Protein AF-A0A3B9LPQ2-F1 (afdb_monomer)

Mean predicted aligned error: 7.7 Å

Nearest PDB structures (foldseek):
  3cnx-assembly1_A  TM=6.918E-01  e=5.200E-01  Streptomyces avermitilis
  5ig3-assembly1_B  TM=4.941E-01  e=8.129E-01  Homo sapiens
  8uso-assembly1_A  TM=5.091E-01  e=9.611E-01  Homo sapiens
  2ux0-assembly1_A  TM=5.294E-01  e=1.502E+00  Homo sapiens
  8t17-assembly1_A  TM=4.754E-01  e=1.344E+00  Aequorea victoria

Secondary structure (DSSP, 8-state):
-HHHHHHHHHEEEEEEEEEEEEEETTEEEEEEEEEEEE-SSS-EEEEEEEEEEEEEETTEEEE-TT-HHHHHHHHHH-HHHHHHSPPPPPEEEEEETTEEEEE----

Structure (mmCIF, N/CA/C/O backbone):
data_AF-A0A3B9LPQ2-F1
#
_entry.id   AF-A0A3B9LPQ2-F1
#
loop_
_atom_site.group_P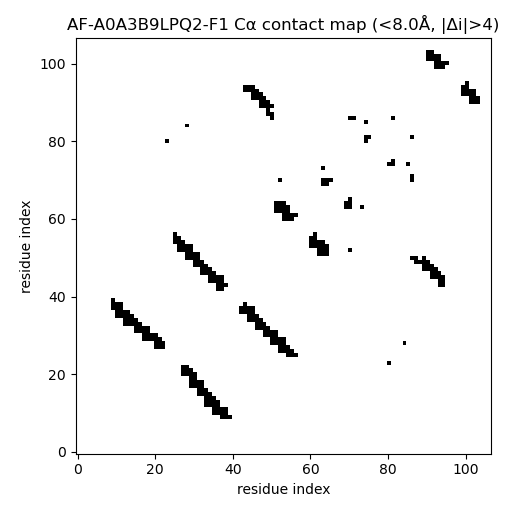DB
_atom_site.id
_atom_site.type_symbol
_atom_site.label_atom_id
_atom_site.label_alt_id
_atom_site.label_comp_id
_atom_site.label_asym_id
_atom_site.label_entity_id
_atom_site.label_seq_id
_atom_site.pdbx_PDB_ins_code
_atom_site.Cartn_x
_atom_site.Cartn_y
_atom_site.Cartn_z
_atom_site.occupancy
_atom_site.B_iso_or_equiv
_atom_site.auth_seq_id
_atom_site.auth_comp_id
_atom_site.auth_asym_id
_atom_site.auth_atom_id
_atom_site.pdbx_PDB_model_num
ATOM 1 N N . VAL A 1 1 ? -12.727 6.734 -13.878 1.00 45.56 1 VAL A N 1
ATOM 2 C CA . VAL A 1 1 ? -12.892 5.275 -14.112 1.00 45.56 1 VAL A CA 1
ATOM 3 C C . VAL A 1 1 ? -12.022 4.734 -15.267 1.00 45.56 1 VAL A C 1
ATOM 5 O O . VAL A 1 1 ? -11.604 3.589 -15.199 1.00 45.56 1 VAL A O 1
ATOM 8 N N . ASN A 1 2 ? -11.610 5.544 -16.257 1.00 37.50 2 ASN A N 1
ATOM 9 C CA . ASN A 1 2 ? -10.809 5.076 -17.414 1.00 37.50 2 ASN A CA 1
ATOM 10 C C . ASN A 1 2 ? -9.281 4.935 -17.222 1.00 37.50 2 ASN A C 1
ATOM 12 O O . ASN A 1 2 ? -8.612 4.432 -18.119 1.00 37.50 2 ASN A O 1
ATOM 16 N N . ALA A 1 3 ? -8.688 5.397 -16.118 1.00 39.78 3 ALA A N 1
ATOM 17 C CA . ALA A 1 3 ? -7.234 5.289 -15.908 1.00 39.78 3 ALA A CA 1
ATOM 18 C C . ALA A 1 3 ? -6.818 3.901 -15.390 1.00 39.78 3 ALA A C 1
ATOM 20 O O . ALA A 1 3 ? -5.847 3.330 -15.872 1.00 39.78 3 ALA A O 1
ATOM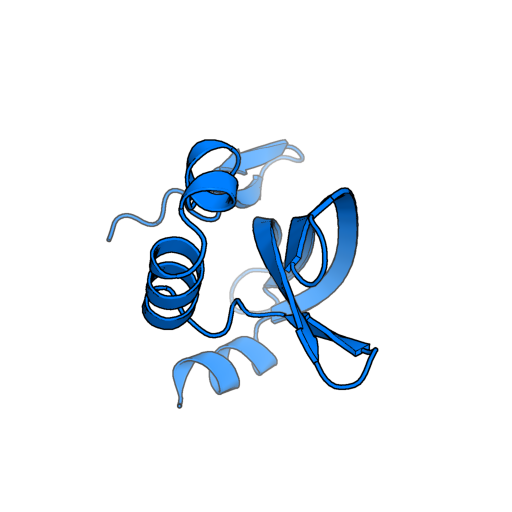 21 N N . LEU A 1 4 ? -7.603 3.326 -14.473 1.00 32.28 4 LEU A N 1
ATOM 22 C CA . LEU A 1 4 ? -7.330 2.013 -13.883 1.00 32.28 4 LEU A CA 1
ATOM 23 C C . LEU A 1 4 ? -7.545 0.870 -14.891 1.00 32.28 4 LEU A C 1
ATOM 25 O O . LEU A 1 4 ? -6.749 -0.057 -14.942 1.00 32.28 4 LEU A O 1
ATOM 29 N N . LYS A 1 5 ? -8.578 0.978 -15.741 1.00 36.06 5 LYS A N 1
ATOM 30 C CA . LYS A 1 5 ? -8.897 -0.020 -16.776 1.00 36.06 5 LYS A CA 1
ATOM 31 C C . LYS A 1 5 ? -7.839 -0.067 -17.891 1.00 36.06 5 LYS A C 1
ATOM 33 O O . LYS A 1 5 ? -7.474 -1.142 -18.335 1.00 36.06 5 LYS A O 1
ATOM 38 N N . ARG A 1 6 ? -7.280 1.091 -18.271 1.00 41.97 6 ARG A N 1
ATOM 39 C CA . ARG A 1 6 ? -6.132 1.172 -19.196 1.00 41.97 6 ARG A CA 1
ATOM 40 C C . ARG A 1 6 ? -4.836 0.654 -18.567 1.00 41.97 6 ARG A C 1
ATOM 42 O O . ARG A 1 6 ? -4.046 0.028 -19.256 1.00 41.97 6 ARG A O 1
ATOM 49 N N . ALA A 1 7 ? -4.643 0.864 -17.262 1.00 48.50 7 ALA A N 1
ATOM 50 C CA . ALA A 1 7 ? -3.500 0.311 -16.541 1.00 48.50 7 ALA A CA 1
ATOM 51 C C . ALA A 1 7 ? -3.558 -1.224 -16.428 1.00 48.50 7 ALA A C 1
ATOM 53 O O . ALA A 1 7 ? -2.509 -1.853 -16.439 1.00 48.50 7 ALA A O 1
ATOM 54 N N . GLN A 1 8 ? -4.751 -1.832 -16.367 1.00 47.12 8 GLN A N 1
ATOM 55 C CA . GLN A 1 8 ? -4.917 -3.295 -16.338 1.00 47.12 8 GLN A CA 1
ATOM 56 C C . GLN A 1 8 ? -4.444 -3.992 -17.625 1.00 47.12 8 GLN A C 1
ATOM 58 O O . GLN A 1 8 ? -3.980 -5.122 -17.551 1.00 47.12 8 GLN A O 1
ATOM 63 N N . GLU A 1 9 ? -4.517 -3.334 -18.785 1.00 52.12 9 GLU A N 1
ATOM 64 C CA . GLU A 1 9 ? -3.997 -3.882 -20.050 1.00 52.12 9 GLU A CA 1
ATOM 65 C C . GLU A 1 9 ? -2.475 -3.701 -20.189 1.00 52.12 9 GLU A C 1
ATOM 67 O O . GLU A 1 9 ? -1.828 -4.417 -20.951 1.00 52.12 9 GLU A O 1
ATOM 72 N N . SER A 1 10 ? -1.887 -2.758 -19.444 1.00 59.19 10 SER A N 1
ATOM 73 C CA . SER A 1 10 ? -0.468 -2.406 -19.540 1.00 59.19 10 SER A CA 1
ATOM 74 C C . SER A 1 10 ? 0.373 -2.839 -18.340 1.00 59.19 10 SER A C 1
ATOM 76 O O . SER A 1 10 ? 1.581 -2.653 -18.401 1.00 59.19 10 SER A O 1
ATOM 78 N N . TYR A 1 11 ? -0.214 -3.349 -17.252 1.00 63.19 11 TYR A N 1
ATOM 79 C CA . TYR A 1 11 ? 0.476 -3.652 -15.991 1.00 63.19 11 TYR A CA 1
ATOM 80 C C . TYR A 1 11 ? 0.085 -5.033 -15.458 1.00 63.19 11 TYR A C 1
ATOM 82 O O . TYR A 1 11 ? -1.057 -5.249 -15.056 1.00 63.19 11 TYR A O 1
ATOM 90 N N . ASN A 1 12 ? 1.054 -5.946 -15.392 1.00 79.38 12 ASN A N 1
ATOM 91 C CA . ASN A 1 12 ? 0.904 -7.224 -14.700 1.00 79.38 12 ASN A CA 1
ATOM 92 C C . ASN A 1 12 ? 1.467 -7.117 -13.286 1.00 79.38 12 ASN A C 1
ATOM 94 O O . ASN A 1 12 ? 2.613 -6.708 -13.110 1.00 79.38 12 ASN A O 1
ATOM 98 N N . LEU A 1 13 ? 0.672 -7.505 -12.289 1.00 82.25 13 LEU A N 1
ATOM 99 C CA . LEU A 1 13 ? 1.151 -7.708 -10.926 1.00 82.25 13 LEU A CA 1
ATOM 100 C C . LEU A 1 13 ? 1.815 -9.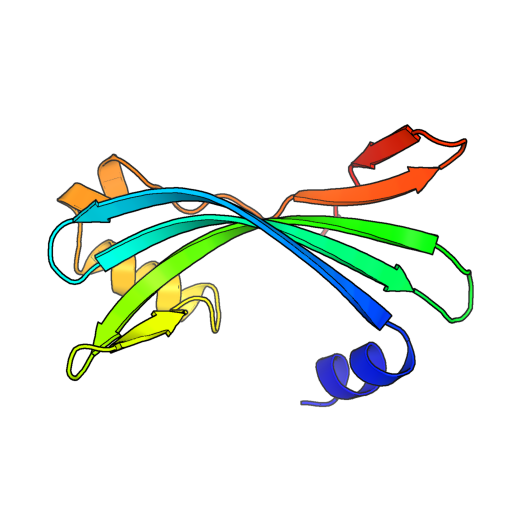087 -10.850 1.00 82.25 13 LEU A C 1
ATOM 102 O O . LEU A 1 13 ? 1.148 -10.098 -11.048 1.00 82.25 13 LEU A O 1
ATOM 106 N N . ASP A 1 14 ? 3.108 -9.118 -10.549 1.00 86.94 14 ASP A N 1
ATOM 107 C CA . ASP A 1 14 ? 3.878 -10.359 -10.468 1.00 86.94 14 ASP A CA 1
ATOM 108 C C . ASP A 1 14 ? 3.883 -10.919 -9.045 1.00 86.94 14 ASP A C 1
ATOM 110 O O . ASP A 1 14 ? 3.689 -12.115 -8.836 1.00 86.94 14 ASP A O 1
ATOM 114 N N . SER A 1 15 ? 4.101 -10.058 -8.048 1.00 91.06 15 SER A N 1
ATOM 115 C CA . SER A 1 15 ? 4.130 -10.477 -6.650 1.00 91.06 15 SER A CA 1
ATOM 116 C C . SER A 1 15 ? 3.804 -9.343 -5.682 1.00 91.06 15 SER A C 1
ATOM 118 O O . SER A 1 15 ? 3.950 -8.154 -5.976 1.00 91.06 15 SER A O 1
ATOM 120 N N . ILE A 1 16 ? 3.356 -9.740 -4.493 1.00 90.19 16 ILE A N 1
ATOM 121 C CA . ILE A 1 16 ? 3.164 -8.866 -3.340 1.00 90.19 16 ILE A CA 1
ATOM 122 C C . ILE A 1 16 ? 4.019 -9.424 -2.210 1.00 90.19 16 ILE A C 1
ATOM 124 O O . ILE A 1 16 ? 3.817 -10.562 -1.791 1.00 90.19 16 ILE A O 1
ATOM 128 N N . ASN A 1 17 ? 4.915 -8.602 -1.677 1.00 92.88 17 ASN A N 1
ATOM 129 C CA . ASN A 1 17 ? 5.658 -8.921 -0.467 1.00 92.88 17 ASN A CA 1
ATOM 130 C C . ASN A 1 17 ? 5.098 -8.099 0.691 1.00 92.88 17 ASN A C 1
ATOM 132 O O . ASN A 1 17 ? 5.096 -6.866 0.651 1.00 92.88 17 ASN A O 1
ATOM 136 N N . ILE A 1 18 ? 4.642 -8.790 1.734 1.00 91.81 18 ILE A N 1
ATOM 137 C CA . ILE A 1 18 ? 4.204 -8.165 2.981 1.00 91.81 18 ILE A CA 1
ATOM 138 C C . ILE A 1 18 ? 5.374 -8.186 3.961 1.00 91.81 18 ILE A C 1
ATOM 140 O O . ILE A 1 18 ? 5.887 -9.245 4.313 1.00 91.81 18 ILE A O 1
ATOM 144 N N . GLY A 1 19 ? 5.808 -6.998 4.369 1.00 91.44 19 GLY A N 1
ATOM 145 C CA . GLY A 1 19 ? 6.836 -6.793 5.377 1.00 91.44 19 GLY A CA 1
ATOM 146 C C . GLY A 1 19 ? 6.245 -6.739 6.784 1.00 91.44 19 GLY A C 1
ATOM 147 O O . GLY A 1 19 ? 5.383 -7.529 7.164 1.00 91.44 19 GLY A O 1
ATOM 148 N N . ALA A 1 20 ? 6.714 -5.781 7.584 1.00 93.38 20 ALA A N 1
ATOM 149 C CA . ALA A 1 20 ? 6.262 -5.641 8.961 1.00 93.38 20 ALA A CA 1
ATOM 150 C C . ALA A 1 20 ? 4.775 -5.259 9.034 1.00 93.38 20 ALA A C 1
ATOM 152 O O . ALA A 1 20 ? 4.343 -4.249 8.470 1.00 93.38 20 ALA A O 1
ATOM 153 N N . VAL A 1 21 ? 4.018 -6.035 9.811 1.00 93.44 21 VAL A N 1
ATOM 154 C CA . VAL A 1 21 ? 2.619 -5.762 10.151 1.00 93.44 21 VAL A CA 1
ATOM 155 C C . VAL A 1 21 ? 2.547 -5.295 11.598 1.00 93.44 21 VAL A C 1
ATOM 157 O O . VAL A 1 21 ? 3.091 -5.932 12.499 1.00 93.44 21 VAL A O 1
ATOM 160 N N . ARG A 1 22 ? 1.883 -4.164 11.835 1.00 93.81 22 ARG A N 1
ATOM 161 C CA . ARG A 1 22 ? 1.718 -3.579 13.171 1.00 93.81 22 ARG A CA 1
ATOM 162 C C . ARG A 1 22 ? 0.238 -3.388 13.449 1.00 93.81 22 ARG A C 1
ATOM 164 O O . ARG A 1 22 ? -0.427 -2.633 12.745 1.00 93.81 22 ARG A O 1
ATOM 171 N N . VAL A 1 23 ? -0.257 -4.081 14.470 1.00 93.38 23 VAL A N 1
ATOM 172 C CA . VAL A 1 23 ? -1.679 -4.147 14.831 1.00 93.38 23 VAL A CA 1
ATOM 173 C C . VAL A 1 23 ? -1.942 -3.332 16.095 1.00 93.38 23 VAL A C 1
ATOM 175 O O . VAL A 1 23 ? -1.131 -3.314 17.020 1.00 93.38 23 VAL A O 1
ATOM 178 N N . SER A 1 24 ? -3.089 -2.664 16.148 1.00 89.94 24 SER A N 1
ATOM 179 C CA . SER A 1 24 ? -3.608 -1.986 17.331 1.00 89.94 24 SER A CA 1
ATOM 180 C C . SER A 1 24 ? -5.124 -2.177 17.376 1.00 89.94 24 SER A C 1
ATOM 182 O O . SER A 1 24 ? -5.860 -1.520 16.653 1.00 89.94 24 SER A O 1
ATOM 184 N N . GLY A 1 25 ? -5.607 -3.124 18.181 1.00 90.50 25 GLY A N 1
ATOM 185 C CA . GLY A 1 25 ? -7.034 -3.465 18.213 1.00 90.50 25 GLY A CA 1
ATOM 186 C C . GLY A 1 25 ? -7.556 -3.882 16.832 1.00 90.50 25 GLY A C 1
ATOM 187 O O . GLY A 1 25 ? -7.051 -4.828 16.233 1.00 90.50 25 GLY A O 1
ATOM 188 N N . ASN A 1 26 ? -8.546 -3.148 16.319 1.00 91.44 26 ASN A N 1
ATOM 189 C CA . ASN A 1 26 ? -9.191 -3.414 15.027 1.00 91.44 26 ASN A CA 1
ATOM 190 C C . ASN A 1 26 ? -8.547 -2.672 13.851 1.00 91.44 26 ASN A C 1
ATOM 192 O O . ASN A 1 26 ? -9.153 -2.557 12.789 1.00 91.44 26 ASN A O 1
ATOM 196 N N . ILE A 1 27 ? -7.337 -2.146 14.028 1.00 91.31 27 ILE A N 1
ATOM 197 C CA . ILE A 1 27 ? -6.620 -1.431 12.978 1.00 91.31 27 ILE A CA 1
ATOM 198 C C . ILE A 1 27 ? -5.194 -1.946 12.831 1.00 91.31 27 ILE A C 1
ATOM 200 O O . ILE A 1 27 ? -4.584 -2.404 13.798 1.00 91.31 27 ILE A O 1
ATOM 204 N N . ALA A 1 28 ? -4.653 -1.880 11.619 1.00 92.75 28 ALA A N 1
ATOM 205 C CA . ALA A 1 28 ? -3.284 -2.290 11.352 1.00 92.75 28 ALA A CA 1
ATOM 206 C C . ALA A 1 28 ? -2.633 -1.456 10.248 1.00 92.75 28 ALA A C 1
ATOM 208 O O . ALA A 1 28 ? -3.304 -0.813 9.441 1.00 92.75 28 ALA A O 1
ATOM 209 N N . VAL A 1 29 ? -1.304 -1.478 10.219 1.00 92.12 29 VAL A N 1
ATOM 210 C CA . VAL A 1 29 ? -0.506 -1.007 9.087 1.00 92.12 29 VAL A CA 1
ATOM 211 C C . VAL A 1 29 ? 0.437 -2.119 8.646 1.00 92.12 29 VAL A C 1
ATOM 213 O O . VAL A 1 29 ? 1.069 -2.761 9.487 1.00 92.12 29 VAL A O 1
ATOM 216 N N . ALA A 1 30 ? 0.524 -2.346 7.341 1.00 92.56 30 ALA A N 1
ATOM 217 C CA . ALA A 1 30 ? 1.419 -3.312 6.723 1.00 92.56 30 ALA A CA 1
ATOM 218 C C . ALA A 1 30 ? 2.356 -2.603 5.743 1.00 92.56 30 ALA A C 1
ATOM 220 O O . ALA A 1 30 ? 1.905 -1.926 4.815 1.00 92.56 30 ALA A O 1
ATOM 221 N N . ASP A 1 31 ? 3.663 -2.763 5.936 1.00 91.88 31 ASP A N 1
ATOM 222 C CA . ASP A 1 31 ? 4.642 -2.377 4.921 1.00 91.88 31 ASP A CA 1
ATOM 223 C C . ASP A 1 31 ? 4.503 -3.355 3.739 1.00 91.88 31 ASP A C 1
ATOM 225 O O . ASP A 1 31 ? 4.523 -4.567 3.934 1.00 91.88 31 ASP A O 1
ATOM 229 N N . THR A 1 32 ? 4.287 -2.849 2.526 1.00 90.12 32 THR A N 1
ATOM 230 C CA . THR A 1 32 ? 3.978 -3.662 1.339 1.00 90.12 32 THR A CA 1
ATOM 231 C C . THR A 1 32 ? 4.866 -3.262 0.173 1.00 90.12 32 THR A C 1
ATOM 233 O O . THR A 1 32 ? 4.987 -2.077 -0.147 1.00 90.12 32 THR A O 1
ATOM 236 N N . GLU A 1 33 ? 5.443 -4.253 -0.497 1.00 91.81 33 GLU A N 1
ATOM 237 C CA . GLU A 1 33 ? 6.081 -4.082 -1.796 1.00 91.81 33 GLU A CA 1
ATOM 238 C C . GLU A 1 33 ? 5.254 -4.793 -2.870 1.00 91.81 33 GLU A C 1
ATOM 240 O O . GLU A 1 33 ? 4.979 -5.986 -2.766 1.00 91.81 33 GLU A O 1
ATOM 245 N N . LEU A 1 34 ? 4.856 -4.058 -3.902 1.00 89.44 34 LEU A N 1
ATOM 246 C CA . LEU A 1 34 ? 4.159 -4.584 -5.070 1.00 89.44 34 LEU A CA 1
ATOM 247 C C . LEU A 1 34 ? 5.153 -4.620 -6.223 1.00 89.44 34 LEU A C 1
ATOM 249 O O . LEU A 1 34 ? 5.703 -3.578 -6.583 1.00 89.44 34 LEU A O 1
ATOM 253 N N . TYR A 1 35 ? 5.373 -5.794 -6.796 1.00 90.06 35 TYR A N 1
ATOM 254 C CA . TYR A 1 35 ? 6.199 -5.976 -7.980 1.00 90.06 35 TYR A CA 1
ATOM 255 C C . TYR A 1 35 ? 5.293 -6.208 -9.172 1.00 90.06 35 TYR A C 1
ATOM 257 O O . TYR A 1 35 ? 4.365 -7.015 -9.117 1.00 90.06 35 TYR A O 1
ATOM 265 N N . GLY A 1 36 ? 5.573 -5.512 -10.258 1.00 88.25 36 GLY A N 1
ATOM 266 C CA . GLY A 1 36 ? 4.851 -5.728 -11.494 1.00 88.25 36 GLY A CA 1
ATOM 267 C C . GLY A 1 36 ? 5.645 -5.268 -12.691 1.00 88.25 36 GLY A C 1
ATOM 268 O O . GLY A 1 36 ? 6.702 -4.654 -12.562 1.00 88.25 36 GLY A O 1
ATOM 269 N N . ARG A 1 37 ? 5.124 -5.549 -13.875 1.00 84.25 37 ARG A N 1
ATOM 270 C CA . ARG A 1 37 ? 5.757 -5.187 -15.138 1.00 84.25 37 ARG A CA 1
ATOM 271 C C . ARG A 1 37 ? 4.798 -4.384 -15.987 1.00 84.25 37 ARG A C 1
ATOM 273 O O . ARG A 1 37 ? 3.652 -4.788 -16.178 1.00 84.25 37 ARG A O 1
ATOM 280 N N . VAL A 1 38 ? 5.287 -3.262 -16.511 1.00 70.75 38 VAL A N 1
ATOM 281 C CA . VAL A 1 38 ? 4.619 -2.570 -17.611 1.00 70.75 38 VAL A CA 1
ATOM 282 C C . VAL A 1 38 ? 4.941 -3.331 -18.890 1.00 70.75 38 VAL A C 1
ATOM 284 O O . VAL A 1 38 ? 6.108 -3.624 -19.126 1.00 70.75 38 VAL A O 1
ATOM 287 N N . ILE A 1 39 ? 3.930 -3.698 -19.675 1.00 65.81 39 ILE A N 1
ATOM 288 C CA . ILE A 1 39 ? 4.085 -4.558 -20.863 1.00 65.81 39 ILE A CA 1
ATOM 289 C C . ILE A 1 39 ? 4.167 -3.713 -22.146 1.00 65.81 39 ILE A C 1
ATOM 291 O O . ILE A 1 39 ? 4.817 -4.109 -23.110 1.00 65.81 39 ILE A O 1
ATOM 295 N N . THR A 1 40 ? 3.559 -2.522 -22.156 1.00 54.91 40 THR A N 1
ATOM 296 C CA . THR A 1 40 ? 3.473 -1.631 -23.325 1.00 54.91 40 THR A CA 1
ATOM 297 C C . THR A 1 40 ? 3.604 -0.154 -22.927 1.00 54.91 40 THR A C 1
ATOM 299 O O . THR A 1 40 ? 3.069 0.246 -21.892 1.00 54.91 40 THR A O 1
ATOM 302 N N . PRO A 1 41 ? 4.285 0.700 -23.724 1.00 56.25 41 PRO A N 1
ATOM 303 C CA . PRO A 1 41 ? 5.105 0.415 -24.912 1.00 56.25 41 PRO A CA 1
ATOM 304 C C . PRO A 1 41 ? 6.556 -0.003 -24.594 1.00 56.25 41 PRO A C 1
ATOM 306 O O . PRO A 1 41 ? 7.322 -0.289 -25.507 1.00 56.25 41 PRO A O 1
ATOM 309 N N . ILE A 1 42 ? 6.954 -0.026 -23.318 1.00 61.66 42 ILE A N 1
ATOM 310 C CA . ILE A 1 42 ? 8.293 -0.440 -22.880 1.00 61.66 42 ILE A CA 1
ATOM 311 C C . ILE A 1 42 ? 8.124 -1.487 -21.782 1.00 61.66 42 ILE A C 1
ATOM 313 O O . ILE A 1 42 ? 7.489 -1.209 -20.764 1.00 61.66 42 ILE A O 1
ATOM 317 N N . ALA A 1 43 ? 8.711 -2.669 -21.990 1.00 70.06 43 ALA A N 1
ATOM 318 C CA . ALA A 1 43 ? 8.781 -3.711 -20.976 1.00 70.06 43 ALA A CA 1
ATOM 319 C C . ALA A 1 43 ? 9.679 -3.241 -19.823 1.00 70.06 43 ALA A C 1
ATOM 321 O O . ALA A 1 43 ? 10.899 -3.171 -19.970 1.00 70.06 43 ALA A O 1
ATOM 322 N N . ALA A 1 44 ? 9.081 -2.888 -18.689 1.00 79.00 44 ALA A N 1
ATOM 323 C CA . ALA A 1 44 ? 9.815 -2.394 -17.529 1.00 79.00 44 ALA A CA 1
ATOM 324 C C . ALA A 1 44 ? 9.307 -3.047 -16.244 1.00 79.00 44 ALA A C 1
ATOM 326 O O . ALA A 1 44 ? 8.114 -3.003 -15.945 1.00 79.00 44 ALA A O 1
ATOM 327 N N . GLU A 1 45 ? 10.223 -3.626 -15.465 1.00 88.19 45 GLU A N 1
ATOM 328 C CA . GLU A 1 45 ? 9.939 -4.055 -14.095 1.00 88.19 45 GLU A CA 1
ATOM 329 C C . GLU A 1 45 ? 9.789 -2.822 -13.200 1.00 88.19 45 GLU A C 1
ATOM 331 O O . GLU A 1 45 ? 10.659 -1.948 -13.149 1.00 88.19 45 GLU A O 1
ATOM 336 N N . GLY A 1 46 ? 8.677 -2.764 -12.482 1.00 87.75 46 GLY A N 1
ATOM 337 C CA . GLY A 1 46 ? 8.337 -1.737 -11.521 1.00 87.75 46 GLY A CA 1
ATOM 338 C C . GLY A 1 46 ? 8.148 -2.325 -10.129 1.00 87.75 46 GLY A C 1
ATOM 339 O O . GLY A 1 46 ? 7.658 -3.441 -9.959 1.00 87.75 46 GLY A O 1
ATOM 340 N N . LYS A 1 47 ? 8.508 -1.539 -9.118 1.00 88.88 47 LYS A N 1
ATOM 341 C CA . LYS A 1 47 ? 8.239 -1.842 -7.715 1.00 88.88 47 LYS A CA 1
ATOM 342 C C . LYS A 1 47 ? 7.565 -0.651 -7.051 1.00 88.88 47 LYS A C 1
ATOM 344 O O . LYS A 1 47 ? 8.047 0.471 -7.168 1.00 88.88 47 LYS A O 1
ATOM 349 N N . ILE A 1 48 ? 6.483 -0.884 -6.319 1.00 87.00 48 ILE A N 1
ATOM 350 C CA . ILE A 1 48 ? 5.826 0.125 -5.484 1.00 87.00 48 ILE A CA 1
ATOM 351 C C . ILE A 1 48 ? 6.029 -0.272 -4.029 1.00 87.00 48 ILE A C 1
ATOM 353 O O . ILE A 1 48 ? 5.627 -1.356 -3.627 1.00 87.00 48 ILE A O 1
ATOM 357 N N . VAL A 1 49 ? 6.626 0.612 -3.235 1.00 89.69 49 VAL A N 1
ATOM 358 C CA . VAL A 1 49 ? 6.752 0.443 -1.785 1.00 89.69 49 VAL A CA 1
ATOM 359 C C . VAL A 1 49 ? 5.752 1.372 -1.109 1.00 89.69 49 VAL A C 1
ATOM 361 O O . VAL A 1 49 ? 5.809 2.592 -1.283 1.00 89.69 49 VAL A O 1
ATOM 364 N N . VAL A 1 50 ? 4.816 0.805 -0.352 1.00 88.06 50 VAL A N 1
ATOM 365 C CA . VAL A 1 50 ? 3.699 1.537 0.254 1.00 88.06 50 VAL A CA 1
ATOM 366 C C . VAL A 1 50 ? 3.358 0.989 1.636 1.00 88.06 50 VAL A C 1
ATOM 368 O O . VAL A 1 50 ? 3.620 -0.169 1.945 1.00 88.06 50 VAL A O 1
ATOM 371 N N . GLN A 1 51 ? 2.754 1.827 2.475 1.00 89.75 51 GLN A N 1
ATOM 372 C CA . GLN A 1 51 ? 2.107 1.377 3.701 1.00 89.75 51 GLN A CA 1
ATOM 373 C C . GLN A 1 51 ? 0.618 1.192 3.448 1.00 89.75 51 GLN A C 1
ATOM 375 O O . GLN A 1 51 ? -0.075 2.137 3.065 1.00 89.75 51 GLN A O 1
ATOM 380 N N . GLN A 1 52 ? 0.132 -0.024 3.668 1.00 89.38 52 GLN A N 1
ATOM 381 C CA . GLN A 1 52 ? -1.286 -0.327 3.615 1.00 89.38 52 GLN A CA 1
ATOM 382 C C . GLN A 1 52 ? -1.890 -0.195 5.004 1.00 89.38 52 GLN A C 1
ATOM 384 O O . GLN A 1 52 ? -1.417 -0.813 5.953 1.00 89.38 52 GLN A O 1
ATOM 389 N N . TYR A 1 53 ? -2.938 0.611 5.123 1.00 89.19 53 TYR A N 1
ATOM 390 C CA . TYR A 1 53 ? -3.744 0.700 6.334 1.00 89.19 53 TYR A CA 1
ATOM 391 C C . TYR A 1 53 ? -4.882 -0.303 6.239 1.00 89.19 53 TYR A C 1
ATOM 393 O O . TYR A 1 53 ? -5.518 -0.403 5.190 1.00 89.19 53 TYR A O 1
ATOM 401 N N . LEU A 1 54 ? -5.137 -1.035 7.317 1.00 89.81 54 LEU A N 1
ATOM 402 C CA . LEU A 1 54 ? -6.182 -2.043 7.384 1.00 89.81 54 LEU A CA 1
ATOM 40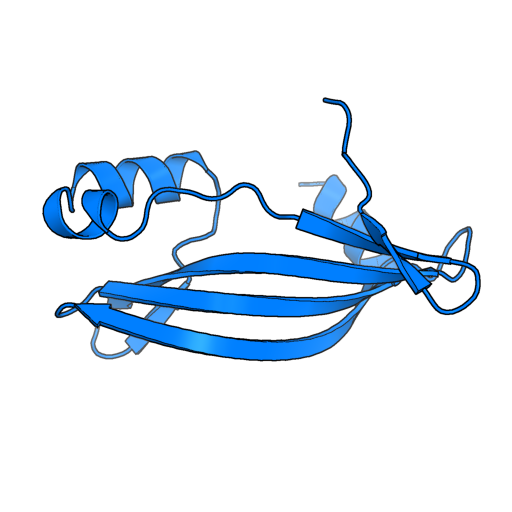3 C C . LEU A 1 54 ? -7.123 -1.764 8.547 1.00 89.81 54 LEU 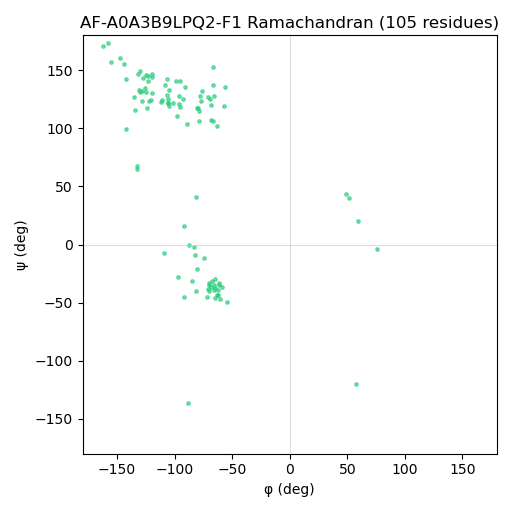A C 1
ATOM 405 O O . LEU A 1 54 ? -6.702 -1.320 9.618 1.00 89.81 54 LEU A O 1
ATOM 409 N N . VAL A 1 55 ? -8.389 -2.087 8.327 1.00 88.75 55 VAL A N 1
ATOM 410 C CA . VAL A 1 55 ? -9.446 -2.078 9.336 1.00 88.75 55 VAL A CA 1
ATOM 411 C C . VAL A 1 55 ? -10.020 -3.478 9.465 1.00 88.75 55 VAL A C 1
ATOM 413 O O . VAL A 1 55 ? -10.103 -4.217 8.483 1.00 88.75 55 VAL A O 1
ATOM 416 N N . ARG A 1 56 ? -10.385 -3.867 10.682 1.00 90.75 56 ARG A N 1
ATOM 417 C CA . ARG A 1 56 ? -11.060 -5.129 10.955 1.00 90.75 56 ARG A CA 1
ATOM 418 C C . ARG A 1 56 ? -12.557 -4.875 11.061 1.00 90.75 56 ARG A C 1
ATOM 420 O O . ARG A 1 56 ? -13.012 -4.267 12.024 1.00 90.75 56 ARG A O 1
ATOM 427 N N . GLU A 1 57 ? -13.300 -5.369 10.081 1.00 87.50 57 GLU A N 1
ATOM 428 C CA . GLU A 1 57 ? -14.760 -5.282 9.997 1.00 87.50 57 GLU A CA 1
ATOM 429 C C . GLU A 1 57 ? -15.325 -6.703 9.973 1.00 87.50 57 GLU A C 1
ATOM 431 O O . GLU A 1 57 ? -14.832 -7.552 9.226 1.00 87.50 57 GLU A O 1
ATOM 436 N N . ASP A 1 58 ? -16.312 -6.991 10.824 1.00 90.81 58 ASP A N 1
ATOM 437 C CA . ASP A 1 58 ? -16.934 -8.322 10.944 1.00 90.81 58 ASP A CA 1
ATOM 438 C C . ASP A 1 58 ? -15.907 -9.455 11.131 1.00 90.81 58 ASP A C 1
ATOM 440 O O . ASP A 1 58 ? -15.975 -10.526 10.526 1.00 90.81 58 ASP A O 1
ATOM 444 N N . GLY A 1 59 ? -14.870 -9.182 11.927 1.00 91.38 59 GLY A N 1
ATOM 445 C CA . GLY A 1 59 ? -13.781 -10.120 12.194 1.00 91.38 59 GLY A CA 1
ATOM 446 C C . GLY A 1 59 ? -12.766 -10.286 11.056 1.00 91.38 59 GLY A C 1
ATOM 447 O O . GLY A 1 59 ? -11.747 -10.947 11.279 1.00 91.38 59 GLY A O 1
ATOM 448 N N . LYS A 1 60 ? -12.966 -9.648 9.895 1.00 92.88 60 LYS A N 1
ATOM 449 C CA . LYS A 1 60 ? -12.108 -9.751 8.704 1.00 92.88 60 LYS A CA 1
ATOM 450 C C . LYS A 1 60 ? -11.302 -8.474 8.478 1.00 92.88 60 LYS A C 1
ATOM 452 O O . LYS A 1 60 ? -11.821 -7.369 8.589 1.00 92.88 60 LYS A O 1
ATOM 457 N N . TRP A 1 61 ? -10.027 -8.627 8.130 1.00 90.38 61 TRP A N 1
ATOM 458 C CA . TRP A 1 61 ? -9.182 -7.499 7.743 1.00 90.38 61 TRP A CA 1
ATOM 459 C C . TRP A 1 61 ? -9.517 -7.039 6.327 1.00 90.38 61 TRP A C 1
ATOM 461 O O . TRP A 1 61 ? -9.595 -7.848 5.404 1.00 90.38 61 TRP A O 1
ATOM 471 N N . ARG A 1 62 ? -9.694 -5.731 6.161 1.00 86.12 62 ARG A N 1
ATOM 472 C CA . ARG A 1 62 ? -9.941 -5.066 4.884 1.00 86.12 62 ARG A CA 1
ATOM 473 C C . ARG A 1 62 ? -8.954 -3.928 4.703 1.00 86.12 62 ARG A C 1
ATOM 475 O O . ARG A 1 62 ? -8.589 -3.245 5.658 1.00 86.12 62 ARG A O 1
ATOM 482 N N . VAL A 1 63 ? -8.523 -3.728 3.467 1.00 84.44 63 VAL A N 1
ATOM 483 C CA . VAL A 1 63 ? -7.600 -2.655 3.104 1.00 84.44 63 VAL A CA 1
ATOM 484 C C . VAL A 1 63 ? -8.368 -1.329 3.050 1.00 84.44 63 VAL A C 1
ATOM 486 O O . VAL A 1 63 ? -9.330 -1.196 2.302 1.00 84.44 63 VAL A O 1
ATOM 489 N N . ALA A 1 64 ? -7.924 -0.336 3.819 1.00 76.38 64 ALA A N 1
ATOM 490 C CA . ALA A 1 64 ? -8.496 1.013 3.861 1.00 76.38 64 ALA A CA 1
ATOM 491 C C . ALA A 1 64 ? -7.891 1.964 2.805 1.00 76.38 64 ALA A C 1
ATOM 493 O O . ALA A 1 64 ? -8.269 3.133 2.724 1.00 76.38 64 ALA A O 1
ATOM 494 N N . THR A 1 65 ? -6.940 1.501 1.983 1.00 65.56 65 THR A N 1
ATOM 495 C CA . THR A 1 65 ? -6.202 2.327 1.007 1.00 65.56 65 THR A CA 1
ATOM 496 C C . THR A 1 65 ? -6.944 2.570 -0.312 1.00 65.56 65 THR A C 1
ATOM 498 O O . THR A 1 65 ? -6.328 2.527 -1.375 1.00 65.56 65 THR A O 1
ATOM 501 N N . GLY A 1 66 ? -8.255 2.821 -0.266 1.00 63.66 66 GLY A N 1
ATOM 502 C CA . GLY A 1 66 ? -9.038 3.150 -1.465 1.00 63.66 66 GLY A CA 1
ATOM 503 C C . GLY A 1 66 ? -8.633 4.491 -2.091 1.00 63.66 66 GLY A C 1
ATOM 504 O O . GLY A 1 66 ? -8.519 4.598 -3.308 1.00 63.66 66 GLY A O 1
ATOM 505 N N . ASP A 1 67 ? -8.345 5.499 -1.261 1.00 68.25 67 ASP A N 1
ATOM 506 C CA . ASP A 1 67 ? -7.779 6.790 -1.665 1.00 68.25 67 ASP A CA 1
ATOM 507 C C . ASP A 1 67 ? -7.168 7.544 -0.462 1.00 68.25 67 ASP A C 1
ATOM 509 O O . ASP A 1 67 ? -7.321 7.161 0.705 1.00 68.25 67 ASP A O 1
ATOM 513 N N . ARG A 1 68 ? -6.458 8.649 -0.732 1.00 73.69 68 ARG A N 1
ATOM 514 C CA . ARG A 1 68 ? -5.828 9.484 0.308 1.00 73.69 68 ARG A CA 1
ATOM 515 C C . ARG A 1 68 ? -6.852 10.082 1.281 1.00 73.69 68 ARG A C 1
ATOM 517 O O . ARG A 1 68 ? -6.523 10.252 2.454 1.00 73.69 68 ARG A O 1
ATOM 524 N N . ALA A 1 69 ? -8.061 10.408 0.825 1.00 80.00 69 ALA A N 1
ATOM 525 C CA . ALA A 1 69 ? -9.087 11.029 1.661 1.00 80.00 69 ALA A CA 1
ATOM 526 C C . ALA A 1 69 ? -9.629 10.045 2.711 1.00 80.00 69 ALA A C 1
ATOM 528 O O . ALA A 1 69 ? -9.797 10.408 3.876 1.00 80.00 69 ALA A O 1
ATOM 529 N N . THR A 1 70 ? -9.818 8.788 2.321 1.00 80.06 70 THR A N 1
ATOM 530 C CA . THR A 1 70 ? -10.253 7.679 3.171 1.00 80.06 70 THR A CA 1
ATOM 531 C C . THR A 1 70 ? -9.205 7.383 4.239 1.00 80.06 70 THR A C 1
ATOM 533 O O . THR A 1 70 ? -9.537 7.346 5.424 1.00 80.06 70 THR A O 1
ATOM 536 N N . ILE A 1 71 ? -7.922 7.310 3.859 1.00 80.00 71 ILE A N 1
ATOM 537 C CA . ILE A 1 71 ? -6.818 7.137 4.819 1.00 80.00 71 ILE A CA 1
ATOM 538 C C . ILE A 1 71 ? -6.741 8.326 5.788 1.00 80.00 71 ILE A C 1
ATOM 540 O O . ILE A 1 71 ? -6.568 8.143 6.991 1.00 80.00 71 ILE A O 1
ATOM 544 N N . GLN A 1 72 ? -6.885 9.560 5.297 1.00 84.44 72 GLN A N 1
ATOM 545 C CA . GLN A 1 72 ? -6.857 10.742 6.161 1.00 84.44 72 GLN A CA 1
ATOM 546 C C . GLN A 1 72 ? -8.003 10.751 7.174 1.00 84.44 72 GLN A C 1
ATOM 548 O O . GLN A 1 72 ? -7.764 11.055 8.342 1.00 84.44 72 GLN A O 1
ATOM 553 N N . ARG A 1 73 ? -9.231 10.417 6.757 1.00 85.44 73 ARG A N 1
ATOM 554 C CA . ARG A 1 73 ? -10.376 10.285 7.674 1.00 85.44 73 ARG A CA 1
ATOM 555 C C . ARG A 1 73 ? -10.105 9.208 8.719 1.00 85.44 73 ARG A C 1
ATOM 557 O O . ARG A 1 73 ? -10.235 9.478 9.907 1.00 85.44 73 ARG A O 1
ATOM 564 N N . PHE A 1 74 ? -9.624 8.047 8.281 1.00 84.19 74 PHE A N 1
ATOM 565 C CA . PHE A 1 74 ? -9.237 6.945 9.155 1.00 84.19 74 PHE A CA 1
ATOM 566 C C . PHE A 1 74 ? -8.216 7.370 10.224 1.00 84.19 74 PHE A C 1
ATOM 568 O O . PHE A 1 74 ? -8.428 7.132 11.411 1.00 84.19 74 PHE A O 1
ATOM 575 N N . LEU A 1 75 ? -7.135 8.052 9.837 1.00 86.94 75 LEU A N 1
ATOM 576 C CA . LEU A 1 75 ? -6.112 8.499 10.785 1.00 86.94 75 LEU A CA 1
ATOM 577 C C . LEU A 1 75 ? -6.594 9.626 11.704 1.00 86.94 75 LEU A C 1
ATOM 579 O O . LEU A 1 75 ? -6.200 9.659 12.868 1.00 86.94 75 LEU A O 1
ATOM 583 N N . LYS A 1 76 ? -7.470 10.520 11.224 1.00 89.12 76 LYS A N 1
ATOM 584 C CA . LYS A 1 76 ? -8.109 11.546 12.068 1.00 89.12 76 LYS A CA 1
ATOM 585 C C . LYS A 1 76 ? -8.964 10.919 13.170 1.00 89.12 76 LYS A C 1
ATOM 587 O O . LYS A 1 76 ? -8.923 11.395 14.298 1.00 89.12 76 LYS A O 1
ATOM 592 N N . SER A 1 77 ? -9.676 9.836 12.864 1.00 88.44 77 SER A N 1
ATOM 593 C CA . SER A 1 77 ? -10.455 9.076 13.850 1.00 88.44 77 SER A CA 1
ATOM 594 C C . SER A 1 77 ? -9.592 8.221 14.789 1.00 88.44 77 SER A C 1
ATOM 596 O O . SER A 1 77 ? -10.102 7.732 15.790 1.00 88.44 77 SER A O 1
ATOM 598 N N . ASN A 1 78 ? -8.294 8.048 14.500 1.00 88.50 78 ASN A N 1
ATOM 599 C CA . ASN A 1 78 ? -7.372 7.194 15.259 1.00 88.50 78 ASN A CA 1
ATOM 600 C C . ASN A 1 78 ? -6.041 7.920 15.577 1.00 88.50 78 ASN A C 1
ATOM 602 O O . ASN A 1 78 ? -4.974 7.512 15.105 1.00 88.50 78 ASN A O 1
ATOM 606 N N . PRO A 1 79 ? -6.055 8.999 16.384 1.00 90.31 79 PRO A N 1
ATOM 607 C CA . PRO A 1 79 ? -4.910 9.902 16.542 1.00 90.31 79 PRO A CA 1
ATOM 608 C C . PRO A 1 79 ? -3.677 9.262 17.202 1.00 90.31 79 PRO A C 1
ATOM 610 O O . PRO A 1 79 ? -2.543 9.570 16.829 1.00 90.31 79 PRO A O 1
ATOM 613 N N . SER A 1 80 ? -3.865 8.346 18.157 1.00 91.00 80 SER A N 1
ATOM 614 C CA . SER A 1 80 ? -2.761 7.613 18.801 1.00 91.00 80 SER A CA 1
ATOM 615 C C . SER 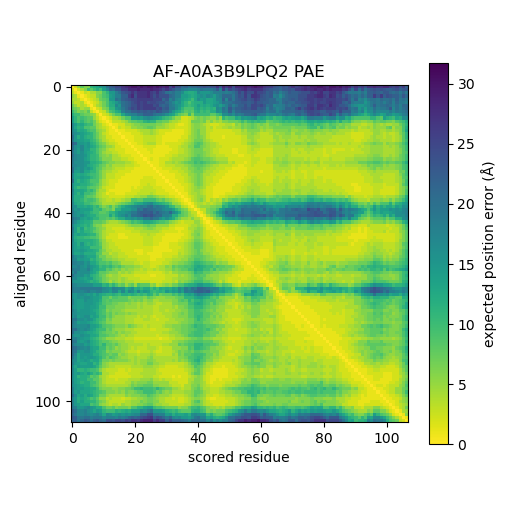A 1 80 ? -2.023 6.705 17.813 1.00 91.00 80 SER A C 1
ATOM 617 O O . SER A 1 80 ? -0.794 6.605 17.849 1.00 91.00 80 SER A O 1
ATOM 619 N N . PHE A 1 81 ? -2.767 6.089 16.895 1.00 90.25 81 PHE A N 1
ATOM 620 C CA . PHE A 1 81 ? -2.232 5.272 15.815 1.00 90.25 81 PHE A CA 1
ATOM 621 C C . PHE A 1 81 ? -1.544 6.135 14.755 1.00 90.25 81 PHE A C 1
ATOM 623 O O . PHE A 1 81 ? -0.407 5.857 14.378 1.00 90.25 81 PHE A O 1
ATOM 630 N N . ALA A 1 82 ? -2.176 7.238 14.348 1.00 88.75 82 ALA A N 1
ATOM 631 C CA . ALA A 1 82 ? -1.631 8.179 13.372 1.00 88.75 82 ALA A CA 1
ATOM 632 C C . ALA A 1 82 ? -0.291 8.787 13.803 1.00 88.75 82 ALA A C 1
ATOM 634 O O . ALA A 1 82 ? 0.599 8.958 12.972 1.00 88.75 82 ALA A O 1
ATOM 635 N N . ARG A 1 83 ? -0.111 9.059 15.103 1.00 89.12 83 ARG A N 1
ATOM 636 C CA . ARG A 1 83 ? 1.161 9.558 15.646 1.00 89.12 83 ARG A CA 1
ATOM 637 C C . ARG A 1 83 ? 2.313 8.567 15.443 1.00 89.12 83 ARG A C 1
ATOM 639 O O . ARG A 1 83 ? 3.441 8.993 15.225 1.00 89.12 83 ARG A O 1
ATOM 646 N N . LYS A 1 84 ? 2.039 7.261 15.508 1.00 88.62 84 LYS A N 1
ATOM 647 C CA . LYS A 1 84 ? 3.040 6.203 15.287 1.00 88.62 84 LYS A CA 1
ATOM 648 C C . LYS A 1 84 ? 3.211 5.867 13.802 1.00 88.62 84 LYS A C 1
ATOM 650 O O . LYS A 1 84 ? 4.308 5.503 13.385 1.00 88.62 84 LYS A O 1
ATOM 655 N N . PHE A 1 85 ? 2.143 5.999 13.014 1.00 87.19 85 PHE A N 1
ATOM 656 C CA . PHE A 1 85 ? 2.080 5.558 11.618 1.00 87.19 85 PHE A CA 1
ATOM 657 C C . PHE A 1 85 ? 1.489 6.639 10.696 1.00 87.19 85 PHE A C 1
ATOM 659 O O . PHE A 1 85 ? 0.386 6.465 10.164 1.00 87.19 85 PHE A O 1
ATOM 666 N N . PRO A 1 86 ? 2.199 7.764 10.491 1.00 85.81 86 PRO A N 1
ATOM 667 C CA . PRO A 1 86 ? 1.742 8.828 9.602 1.00 85.81 86 PRO A CA 1
ATOM 668 C C . PRO A 1 86 ? 1.728 8.366 8.140 1.00 85.81 86 PRO A C 1
ATOM 670 O O . PRO A 1 86 ? 2.528 7.514 7.755 1.00 85.81 86 PRO A O 1
ATOM 673 N N . ILE A 1 87 ? 0.858 8.965 7.315 1.00 82.44 87 ILE A N 1
ATOM 674 C CA . ILE A 1 87 ? 0.770 8.644 5.879 1.00 82.44 87 ILE A CA 1
ATOM 675 C C . ILE A 1 87 ? 2.126 8.870 5.223 1.00 82.44 87 ILE A C 1
ATOM 677 O O . ILE A 1 87 ? 2.618 9.999 5.165 1.00 82.44 87 ILE A O 1
ATOM 681 N N . ARG A 1 88 ? 2.684 7.804 4.656 1.00 83.19 88 ARG A N 1
ATOM 682 C CA . ARG A 1 88 ? 3.852 7.881 3.782 1.00 83.19 88 ARG A CA 1
ATOM 683 C C . ARG A 1 88 ? 3.406 7.932 2.332 1.00 83.19 88 ARG A C 1
ATOM 685 O O . ARG A 1 88 ? 2.453 7.260 1.941 1.00 83.19 88 ARG A O 1
ATOM 692 N N . GLN A 1 89 ? 4.087 8.748 1.533 1.00 81.12 89 GLN A N 1
ATOM 693 C CA . GLN A 1 89 ? 3.873 8.719 0.092 1.00 81.12 89 GLN A CA 1
ATOM 694 C C . GLN A 1 89 ? 4.364 7.372 -0.460 1.00 81.12 89 GLN A C 1
ATOM 696 O O . GLN A 1 89 ? 5.433 6.916 -0.040 1.00 81.12 89 GLN A O 1
ATOM 701 N N . PRO A 1 90 ? 3.613 6.733 -1.375 1.00 83.75 90 PRO A N 1
ATOM 702 C CA . PRO A 1 90 ? 4.109 5.569 -2.093 1.00 83.75 90 PRO A CA 1
ATOM 703 C C . PRO A 1 90 ? 5.413 5.918 -2.813 1.00 83.75 90 PRO A C 1
ATOM 705 O O . PRO A 1 90 ? 5.510 6.969 -3.448 1.00 83.75 90 PRO A O 1
ATOM 708 N N . ARG A 1 91 ? 6.406 5.036 -2.724 1.00 87.69 91 ARG A N 1
ATOM 709 C CA . ARG A 1 91 ? 7.666 5.166 -3.461 1.00 87.69 91 ARG A CA 1
ATOM 710 C C . ARG A 1 91 ? 7.613 4.238 -4.657 1.00 87.69 91 ARG A C 1
ATOM 712 O O . ARG A 1 91 ? 7.419 3.034 -4.492 1.00 87.69 91 ARG A O 1
ATOM 719 N N . LEU A 1 92 ? 7.757 4.799 -5.849 1.00 85.12 92 LEU A N 1
ATOM 720 C CA . LEU A 1 92 ? 7.763 4.037 -7.087 1.00 85.12 92 LEU A CA 1
ATOM 721 C C . LEU A 1 92 ? 9.202 3.821 -7.524 1.00 85.12 92 LEU A C 1
ATOM 723 O O . LEU A 1 92 ? 10.028 4.721 -7.428 1.00 85.12 92 LEU A O 1
ATOM 727 N N . TYR A 1 93 ? 9.491 2.638 -8.035 1.00 88.31 93 TYR A N 1
ATOM 728 C CA . T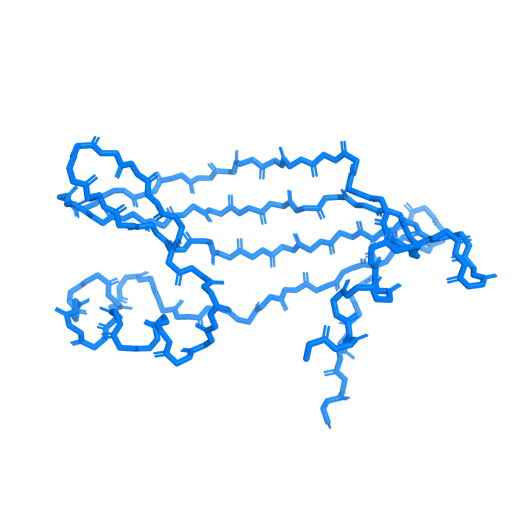YR A 1 93 ? 10.787 2.270 -8.569 1.00 88.31 93 TYR A CA 1
ATOM 729 C C . TYR A 1 93 ? 10.608 1.612 -9.923 1.00 88.31 93 TYR A C 1
ATOM 731 O O . TYR A 1 93 ? 9.644 0.881 -10.137 1.00 88.31 93 TYR A O 1
ATOM 739 N N . VAL A 1 94 ? 11.579 1.825 -10.801 1.00 88.06 94 VAL A N 1
ATOM 740 C CA . VAL A 1 94 ? 11.711 1.109 -12.068 1.00 88.06 94 VAL A CA 1
ATOM 741 C C . VAL A 1 94 ? 13.087 0.463 -12.095 1.00 88.06 94 VAL A C 1
ATOM 743 O O . VAL A 1 94 ? 14.067 1.046 -11.623 1.00 88.06 94 VAL A O 1
ATOM 746 N N . LYS A 1 95 ? 13.174 -0.757 -12.615 1.00 88.38 95 LYS A N 1
ATOM 747 C CA . LYS A 1 95 ? 14.447 -1.444 -12.795 1.00 88.38 95 LYS A CA 1
ATOM 748 C C . LYS A 1 95 ? 15.134 -0.909 -14.049 1.00 88.38 95 LYS A C 1
ATOM 750 O O . LYS A 1 95 ? 14.614 -1.038 -15.152 1.00 88.38 95 LYS A O 1
ATOM 755 N N . GLN A 1 96 ? 16.305 -0.308 -13.879 1.00 85.75 96 GLN A N 1
ATOM 756 C CA . GLN A 1 96 ? 17.154 0.197 -14.958 1.00 85.75 96 GLN A CA 1
ATOM 757 C C . GLN A 1 96 ? 18.573 -0.315 -14.745 1.00 85.75 96 GLN A C 1
ATOM 759 O O . GLN A 1 96 ? 19.099 -0.214 -13.637 1.00 85.75 96 GLN A O 1
ATOM 764 N N . ASN A 1 97 ? 19.200 -0.877 -15.781 1.00 87.44 97 ASN A N 1
ATOM 765 C CA . ASN A 1 97 ? 20.559 -1.431 -15.696 1.00 87.44 97 ASN A CA 1
ATOM 766 C C . ASN A 1 97 ? 20.736 -2.375 -14.488 1.00 87.44 97 ASN A C 1
ATOM 768 O O . ASN A 1 97 ? 21.708 -2.284 -13.739 1.00 87.44 97 ASN A O 1
ATOM 772 N N . ASN A 1 98 ? 19.736 -3.238 -14.265 1.00 87.44 98 ASN A N 1
ATOM 773 C CA . ASN A 1 98 ? 19.650 -4.174 -13.141 1.00 87.44 98 ASN A CA 1
ATOM 774 C C 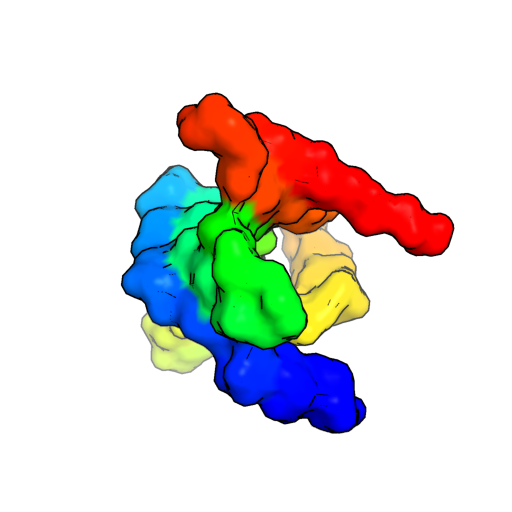. ASN A 1 98 ? 19.657 -3.529 -11.732 1.00 87.44 98 ASN A C 1
ATOM 776 O O . ASN A 1 98 ? 19.944 -4.199 -10.741 1.00 87.44 98 ASN A O 1
ATOM 780 N N . LYS A 1 99 ? 19.322 -2.237 -11.621 1.00 90.38 99 LYS A N 1
ATOM 781 C CA . LYS A 1 99 ? 19.200 -1.491 -10.358 1.00 90.38 99 LYS A CA 1
ATOM 782 C C . LYS A 1 99 ? 17.811 -0.873 -10.222 1.00 90.38 99 LYS A C 1
ATOM 784 O O . LYS A 1 99 ? 17.225 -0.423 -11.201 1.00 90.38 99 LYS A O 1
ATOM 789 N N . TRP A 1 100 ? 17.292 -0.815 -8.997 1.00 90.44 100 TRP A N 1
ATOM 790 C CA . TRP A 1 100 ? 16.043 -0.111 -8.701 1.00 90.44 100 TRP A CA 1
ATOM 791 C C . TRP A 1 100 ? 16.296 1.391 -8.605 1.00 90.44 100 TRP A C 1
ATOM 793 O O . TRP A 1 100 ? 16.984 1.849 -7.695 1.00 90.44 100 TRP A O 1
ATOM 803 N N . VAL A 1 101 ? 15.718 2.153 -9.529 1.00 89.38 101 VAL A N 1
ATOM 804 C CA . VAL A 1 101 ? 15.793 3.615 -9.549 1.00 89.38 101 VAL A CA 1
ATOM 805 C C . VAL A 1 101 ? 14.448 4.172 -9.109 1.00 89.38 101 VAL A C 1
ATOM 807 O O . VAL A 1 101 ? 13.414 3.806 -9.664 1.00 89.38 101 VAL A O 1
ATOM 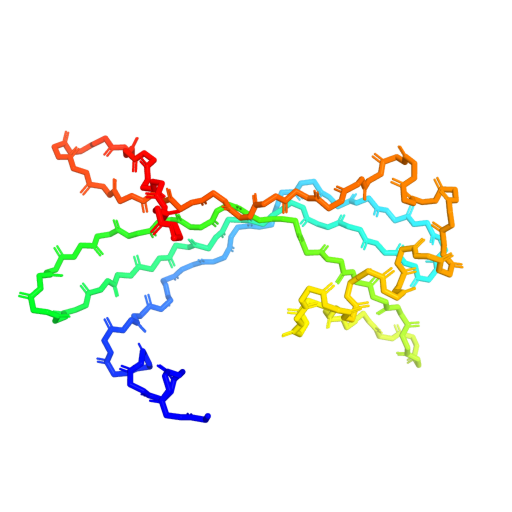810 N N . GLU A 1 102 ? 14.451 5.032 -8.090 1.00 86.88 102 GLU A N 1
ATOM 811 C CA . GLU A 1 102 ? 13.227 5.662 -7.593 1.00 86.88 102 GLU A CA 1
ATOM 812 C C . GLU A 1 102 ? 12.678 6.649 -8.628 1.00 86.88 102 GLU A C 1
ATOM 814 O O . GLU A 1 102 ? 13.330 7.629 -8.996 1.00 86.88 102 GLU A O 1
ATOM 819 N N . PHE A 1 103 ? 11.457 6.392 -9.084 1.00 79.69 103 PHE A N 1
ATOM 820 C CA . PHE A 1 103 ? 10.717 7.256 -9.981 1.00 79.69 103 PHE A CA 1
ATOM 821 C C . PHE A 1 103 ? 9.912 8.259 -9.156 1.00 79.69 103 PHE A C 1
ATOM 823 O O . PHE A 1 103 ? 8.875 7.938 -8.571 1.00 79.69 103 PHE A O 1
ATOM 830 N N . LYS A 1 104 ? 10.392 9.501 -9.104 1.00 75.88 104 LYS A N 1
ATOM 831 C CA . LYS A 1 104 ? 9.632 10.598 -8.505 1.00 75.88 104 LYS A CA 1
ATOM 832 C C . LYS A 1 104 ? 8.593 11.059 -9.518 1.00 75.88 104 LYS A C 1
ATOM 834 O O . LYS A 1 104 ? 8.947 11.719 -10.493 1.00 75.88 104 LYS A O 1
ATOM 839 N N . ILE A 1 105 ? 7.323 10.732 -9.283 1.00 59.38 105 ILE A N 1
ATOM 840 C CA . ILE A 1 105 ? 6.219 11.359 -10.014 1.00 59.38 105 ILE A CA 1
ATOM 841 C C . ILE A 1 105 ? 6.270 12.847 -9.654 1.00 59.38 105 ILE A C 1
ATOM 843 O O . ILE A 1 105 ? 5.905 13.234 -8.545 1.00 59.38 105 ILE A O 1
ATOM 847 N N . ARG A 1 106 ? 6.806 13.676 -10.554 1.00 49.34 106 ARG A N 1
ATOM 848 C CA . ARG A 1 106 ? 6.617 15.123 -10.476 1.00 49.34 106 ARG A CA 1
ATOM 849 C C . ARG A 1 106 ? 5.139 15.353 -10.776 1.00 49.34 106 ARG A C 1
ATOM 851 O O . ARG A 1 106 ? 4.704 15.063 -11.888 1.00 49.34 106 ARG A O 1
ATOM 858 N N . GLY A 1 107 ? 4.386 15.705 -9.736 1.00 39.53 107 GLY A N 1
ATOM 859 C CA . GLY A 1 107 ? 3.014 16.192 -9.870 1.00 39.53 107 GLY A CA 1
ATOM 860 C C . GLY A 1 107 ? 2.986 17.542 -10.560 1.00 39.53 107 GLY A C 1
ATOM 861 O O . GLY A 1 107 ? 3.989 18.279 -10.419 1.00 39.53 107 GLY A O 1
#

Sequence (107 aa):
VNALKRAQESYNLDSINIGAVRVSGNIAVADTELYGRVITPIAAEGKIVVQQYLVREDGKWRVATGDRATIQRFLKSNPSFARKFPIRQPRLYVKQNNKWVEFKIRG

Solvent-accessible surface area (backbone atoms only — not comparable to full-atom values): 6204 Å² total; per-residue (Å²): 123,72,64,64,61,55,42,59,80,27,44,48,80,75,48,76,48,77,59,66,70,50,76,57,92,57,35,35,39,32,37,34,39,42,35,27,33,32,66,59,98,54,77,36,50,33,38,38,42,36,72,43,40,32,38,50,56,97,90,40,81,42,77,44,68,85,43,73,67,53,44,50,52,53,34,67,78,33,54,77,56,28,74,78,59,60,92,68,78,70,46,38,27,37,54,51,95,92,37,80,42,77,52,78,81,81,125

Foldseek 3Di:
DPPVVVCVVFKDFDDKDWDDWDDDVQKIKIFIKTWIFGRPPDTWIKIKTAIWIWGQDPNDIDTQVPDPVSVVVVCVVVVVVCVVPPGDDIWMWIQDPNDTDTDDPPD

Radius of gyration: 15.67 Å; Cα contacts (8 Å, |Δi|>4): 173; chains: 1; bounding box: 38×27×44 Å

pLDDT: mean 80.32, std 15.55, range [32.28, 93.81]